Protein AF-A0A932X065-F1 (afdb_monomer_lite)

Secondary structure (DSSP, 8-state):
------THHHHHTTTT-PPPPPPS-S----------HHHHHHHHHHHHHHTS-SS-HHHHHHHHHHHHTT-----HHHHHHHHHHTT--

pLDDT: mean 72.77, std 19.65, range [36.94, 95.0]

Sequence (89 aa):
MRIENNPIFRILAQRLRGPRPANPASPVAADEVQLSDRAETLRKAKEAYAALPEVREERIAPLKKQIEEGRYQIPERELARRLLDSGEE

Foldseek 3Di:
DDDDDDCPVVVVPPPPDDDDDDDPPDPPPPPPPPCDPVNVVVVVVVVVVVPDDPDDVVVVVVQVVCVVVVNDDDDVVVVVVVVVVVVPD

Radius of gyration: 27.52 Å; chains: 1; bounding box: 45×33×73 Å

Structure (mmCIF, N/CA/C/O backbone):
data_AF-A0A932X065-F1
#
_entry.id   AF-A0A932X065-F1
#
loop_
_atom_site.group_PDB
_atom_site.id
_atom_site.type_symbol
_atom_site.label_atom_id
_atom_site.label_alt_id
_atom_site.label_comp_id
_atom_site.label_asym_id
_atom_site.label_entity_id
_atom_site.label_seq_id
_atom_site.pdbx_PDB_ins_code
_atom_site.Cartn_x
_atom_site.Cartn_y
_atom_site.Cartn_z
_atom_site.occupancy
_atom_site.B_iso_or_equiv
_atom_site.auth_seq_id
_atom_site.auth_comp_id
_atom_site.auth_asym_id
_atom_site.auth_atom_id
_atom_site.pdbx_PDB_model_num
ATOM 1 N N . MET A 1 1 ? 25.491 26.384 -15.174 1.00 36.97 1 MET A N 1
ATOM 2 C CA . MET A 1 1 ? 24.576 25.372 -15.745 1.00 36.97 1 MET A CA 1
ATOM 3 C C . MET A 1 1 ? 24.709 25.425 -17.261 1.00 36.97 1 MET A C 1
ATOM 5 O O . MET A 1 1 ? 24.273 26.397 -17.860 1.00 36.97 1 MET A O 1
ATOM 9 N N . ARG A 1 2 ? 25.430 24.470 -17.859 1.00 36.94 2 ARG A N 1
ATOM 10 C CA . ARG A 1 2 ? 25.612 24.354 -19.314 1.00 36.94 2 ARG A CA 1
ATOM 11 C C . ARG A 1 2 ? 24.584 23.347 -19.819 1.00 36.94 2 ARG A C 1
ATOM 13 O O . ARG A 1 2 ? 24.554 22.229 -19.322 1.00 36.94 2 ARG A O 1
ATOM 20 N N . ILE A 1 3 ? 23.718 23.768 -20.732 1.00 47.62 3 ILE A N 1
ATOM 21 C CA . ILE A 1 3 ? 22.743 22.881 -21.367 1.00 47.62 3 ILE A CA 1
ATOM 22 C C . ILE A 1 3 ? 23.469 22.256 -22.555 1.00 47.62 3 ILE A C 1
ATOM 24 O O . ILE A 1 3 ? 23.742 22.923 -23.552 1.00 47.62 3 ILE A O 1
ATOM 28 N N . GLU A 1 4 ? 23.896 21.013 -22.378 1.00 53.34 4 GLU A N 1
ATOM 29 C CA . GLU A 1 4 ? 24.598 20.240 -23.393 1.00 53.34 4 GLU A CA 1
ATOM 30 C C . GLU A 1 4 ? 23.6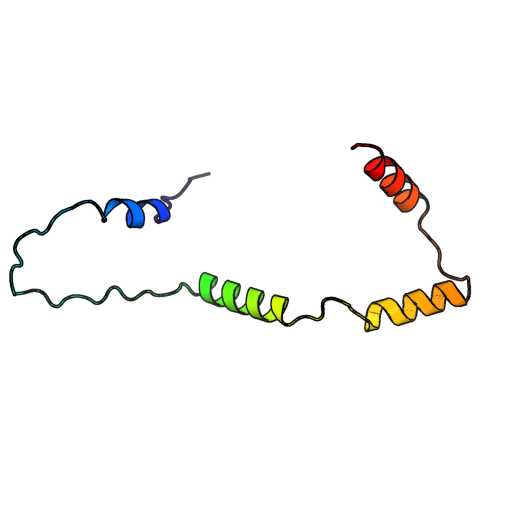34 19.826 -24.511 1.00 53.34 4 GLU A C 1
ATOM 32 O O . GLU A 1 4 ? 22.463 19.516 -24.284 1.00 53.34 4 GLU A O 1
ATOM 37 N N . ASN A 1 5 ? 24.152 19.878 -25.737 1.00 46.03 5 ASN A N 1
ATOM 38 C CA . ASN A 1 5 ? 23.478 19.568 -26.993 1.00 46.03 5 ASN A CA 1
ATOM 39 C C . ASN A 1 5 ? 22.674 18.261 -26.919 1.00 46.03 5 ASN A C 1
ATOM 41 O O . ASN A 1 5 ? 23.245 17.172 -26.937 1.00 46.03 5 ASN A O 1
ATOM 45 N N . ASN A 1 6 ? 21.346 18.377 -26.904 1.00 46.28 6 ASN A N 1
ATOM 46 C CA . ASN A 1 6 ? 20.426 17.246 -26.934 1.00 46.28 6 ASN A CA 1
ATOM 47 C C . ASN A 1 6 ? 20.295 16.696 -28.378 1.00 46.28 6 ASN A C 1
ATOM 49 O O . ASN A 1 6 ? 19.756 17.391 -29.245 1.00 46.28 6 ASN A O 1
ATOM 53 N N . PRO A 1 7 ? 20.757 15.463 -28.671 1.00 52.94 7 PRO A N 1
ATOM 54 C CA . PRO A 1 7 ? 20.779 14.904 -30.024 1.00 52.94 7 PRO A CA 1
ATOM 55 C C . PRO A 1 7 ? 19.407 14.433 -30.531 1.00 52.94 7 PRO A C 1
ATOM 57 O O . PRO A 1 7 ? 19.301 14.064 -31.702 1.00 52.94 7 PRO A O 1
ATOM 60 N N . ILE A 1 8 ? 18.352 14.477 -29.703 1.00 49.44 8 ILE A N 1
ATOM 61 C CA . ILE A 1 8 ? 16.997 14.028 -30.075 1.00 49.44 8 ILE A CA 1
ATOM 62 C C . ILE A 1 8 ? 16.491 14.746 -31.339 1.00 49.44 8 ILE A C 1
ATOM 64 O O . ILE A 1 8 ? 15.837 14.137 -32.184 1.00 49.44 8 ILE A O 1
ATOM 68 N N . PHE A 1 9 ? 16.871 16.010 -31.542 1.00 48.53 9 PHE A N 1
ATOM 69 C CA . PHE A 1 9 ? 16.444 16.787 -32.709 1.00 48.53 9 PHE A CA 1
ATOM 70 C C . PHE A 1 9 ? 17.169 16.430 -34.017 1.00 48.53 9 PHE A C 1
ATOM 72 O O . PHE A 1 9 ? 16.719 16.838 -35.088 1.00 48.53 9 PHE A O 1
ATOM 79 N N . ARG A 1 10 ? 18.269 15.660 -33.984 1.00 49.53 10 ARG A N 1
ATOM 80 C CA . ARG A 1 10 ? 19.037 15.339 -35.201 1.00 49.53 10 ARG A CA 1
ATOM 81 C C . ARG A 1 10 ? 18.383 14.236 -36.036 1.00 49.53 10 ARG A C 1
ATOM 83 O O . ARG A 1 10 ? 18.438 14.304 -37.261 1.00 49.53 10 ARG A O 1
ATOM 90 N N . ILE A 1 11 ? 17.705 13.285 -35.390 1.00 53.19 11 ILE A N 1
ATOM 91 C CA . ILE A 1 11 ? 17.028 12.163 -36.065 1.00 53.19 11 ILE A CA 1
ATOM 92 C C . ILE A 1 11 ? 15.858 12.668 -36.932 1.00 53.19 11 ILE A C 1
ATOM 94 O O . ILE A 1 11 ? 15.584 12.119 -37.997 1.00 53.19 11 ILE A O 1
ATOM 98 N N . LEU A 1 12 ? 15.215 13.778 -36.547 1.00 48.69 12 LEU A N 1
ATOM 99 C CA . LEU A 1 12 ? 14.077 14.325 -37.292 1.00 48.69 12 LEU A CA 1
ATOM 100 C C . LEU A 1 12 ? 14.487 15.049 -38.593 1.00 48.69 12 LEU A C 1
ATOM 102 O O . LEU A 1 12 ? 13.700 15.120 -39.535 1.00 48.69 12 LEU A O 1
ATOM 106 N N . ALA A 1 13 ? 15.726 15.542 -38.696 1.00 47.72 13 ALA A N 1
ATOM 107 C CA . ALA A 1 13 ? 16.182 16.366 -39.824 1.00 47.72 13 ALA A CA 1
ATOM 108 C C . ALA A 1 13 ? 16.683 15.570 -41.049 1.00 47.72 13 ALA A C 1
ATOM 110 O O . ALA A 1 13 ? 17.050 16.163 -42.069 1.00 47.72 13 ALA A O 1
ATOM 111 N N . GLN A 1 14 ? 16.729 14.236 -40.971 1.00 54.25 14 GLN A N 1
ATOM 112 C CA . GLN A 1 14 ? 17.308 13.397 -42.028 1.00 54.25 14 GLN A CA 1
ATOM 113 C C . GLN A 1 14 ? 16.278 12.852 -43.029 1.00 54.25 14 GLN A C 1
ATOM 115 O O . GLN A 1 14 ? 16.657 12.418 -44.112 1.00 54.25 14 GLN A O 1
AT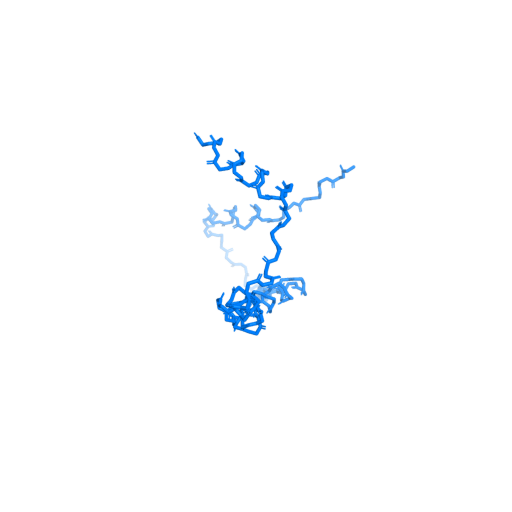OM 120 N N . ARG A 1 15 ? 14.973 12.963 -42.737 1.00 54.44 15 ARG A N 1
ATOM 121 C CA . ARG A 1 15 ? 13.899 12.402 -43.580 1.00 54.44 15 ARG A CA 1
ATOM 122 C C . ARG A 1 15 ? 13.571 13.214 -44.846 1.00 54.44 15 ARG A C 1
ATOM 124 O O . ARG A 1 15 ? 12.792 12.748 -45.666 1.00 54.44 15 ARG A O 1
ATOM 131 N N . LEU A 1 16 ? 14.155 14.404 -45.033 1.00 52.84 16 LEU A N 1
ATOM 132 C CA . LEU A 1 16 ? 13.828 15.306 -46.155 1.00 52.84 16 LEU A CA 1
ATOM 133 C C . LEU A 1 16 ? 14.935 15.468 -47.212 1.00 52.84 16 LEU A C 1
ATOM 135 O O . LEU A 1 16 ? 14.809 16.312 -48.096 1.00 52.84 16 LEU A O 1
ATOM 139 N N . ARG A 1 17 ? 16.023 14.689 -47.167 1.00 51.75 17 ARG A N 1
ATOM 140 C CA . ARG A 1 17 ? 17.055 14.739 -48.218 1.00 51.75 17 ARG A CA 1
ATOM 141 C C . ARG A 1 17 ? 16.902 13.561 -49.176 1.00 51.75 17 ARG A C 1
ATOM 143 O O . ARG A 1 17 ? 17.167 12.424 -48.809 1.00 51.75 17 ARG A O 1
ATOM 150 N N . GLY A 1 18 ? 16.450 13.875 -50.392 1.00 53.09 18 GLY A N 1
ATOM 151 C CA . GLY A 1 18 ? 16.317 12.940 -51.510 1.00 53.09 18 GLY A CA 1
ATOM 152 C C . GLY A 1 18 ? 17.635 12.250 -51.899 1.00 53.09 18 GLY A C 1
ATOM 153 O O . GLY A 1 18 ? 18.708 12.621 -51.409 1.00 53.09 18 GLY A O 1
ATOM 154 N N . PRO A 1 19 ? 17.563 11.229 -52.769 1.00 48.34 19 PRO A N 1
ATOM 155 C CA . PRO A 1 19 ? 18.672 10.318 -53.017 1.00 48.34 19 PRO A CA 1
ATOM 156 C C . PRO A 1 19 ? 19.830 11.040 -53.715 1.00 48.34 19 PRO A C 1
ATOM 158 O O . PRO A 1 19 ? 19.660 11.638 -54.776 1.00 48.34 19 PRO A O 1
ATOM 161 N N . ARG A 1 20 ? 21.025 10.976 -53.120 1.00 51.22 20 ARG A N 1
ATOM 162 C CA . ARG A 1 20 ? 22.290 11.314 -53.789 1.00 51.22 20 ARG A CA 1
ATOM 163 C C . ARG A 1 20 ? 22.883 10.035 -54.394 1.00 51.22 20 ARG A C 1
ATOM 165 O O . ARG A 1 20 ? 22.764 8.986 -53.761 1.00 51.22 20 ARG A O 1
ATOM 172 N N . PR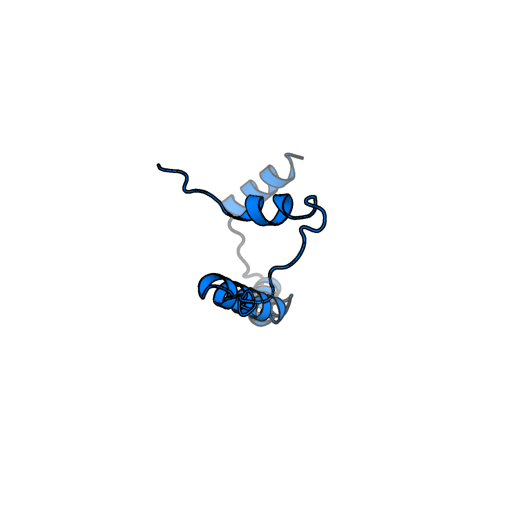O A 1 21 ? 23.511 10.097 -55.581 1.00 43.56 21 PRO A N 1
ATOM 173 C CA . PRO A 1 21 ? 24.076 8.919 -56.232 1.00 43.56 21 PRO A CA 1
ATOM 174 C C . PRO A 1 21 ? 25.187 8.297 -55.373 1.00 43.56 21 PRO A C 1
ATOM 176 O O . PRO A 1 21 ? 26.065 8.996 -54.866 1.00 43.56 21 PRO A O 1
ATOM 179 N N . ALA A 1 22 ? 25.103 6.979 -55.187 1.00 45.00 22 ALA A N 1
ATOM 180 C CA . ALA A 1 22 ? 25.984 6.192 -54.335 1.00 45.00 22 ALA A CA 1
ATOM 181 C C . ALA A 1 22 ? 27.355 5.961 -54.996 1.00 45.00 22 ALA A C 1
ATOM 183 O O . ALA A 1 22 ? 27.436 5.481 -56.125 1.00 45.00 22 ALA A O 1
ATOM 184 N N . ASN A 1 23 ? 28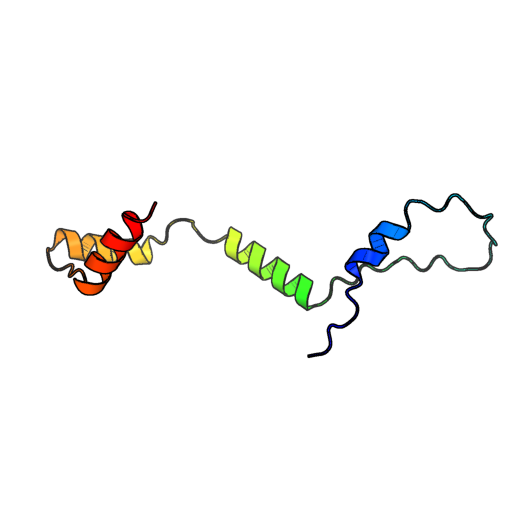.429 6.268 -54.267 1.00 49.25 23 ASN A N 1
ATOM 185 C CA . ASN A 1 23 ? 29.796 5.859 -54.590 1.00 49.25 23 ASN A CA 1
ATOM 186 C C . ASN A 1 23 ? 30.038 4.458 -53.976 1.00 49.25 23 ASN A C 1
ATOM 188 O O . ASN A 1 23 ? 29.849 4.319 -52.766 1.00 49.25 23 ASN A O 1
ATOM 192 N N . PRO A 1 24 ? 30.425 3.415 -54.736 1.00 44.94 24 PRO A N 1
ATOM 193 C CA . PRO A 1 24 ? 30.371 2.019 -54.277 1.00 44.94 24 PRO A CA 1
ATOM 194 C C . PRO A 1 24 ? 31.555 1.566 -53.395 1.00 44.94 24 PRO A C 1
ATOM 196 O O . PRO A 1 24 ? 31.865 0.380 -53.347 1.00 44.94 24 PRO A O 1
ATOM 199 N N . ALA A 1 25 ? 32.226 2.472 -52.681 1.00 49.50 25 ALA A N 1
ATOM 200 C CA . ALA A 1 25 ? 33.449 2.160 -51.930 1.00 49.50 25 ALA A CA 1
ATOM 201 C C . ALA A 1 25 ? 33.396 2.607 -50.462 1.00 49.50 25 ALA A C 1
ATOM 203 O O . ALA A 1 25 ? 34.331 3.214 -49.941 1.00 49.50 25 ALA A O 1
ATOM 204 N N . SER A 1 26 ? 32.296 2.338 -49.764 1.00 46.47 26 SER A N 1
ATOM 205 C CA . SER A 1 26 ? 32.258 2.497 -48.309 1.00 46.47 26 SER A CA 1
ATOM 206 C C . SER A 1 26 ? 31.424 1.376 -47.698 1.00 46.47 26 SER A C 1
ATOM 208 O O . SER A 1 26 ? 30.268 1.221 -48.099 1.00 46.47 26 SER A O 1
ATOM 210 N N . PRO A 1 27 ? 31.977 0.572 -46.769 1.0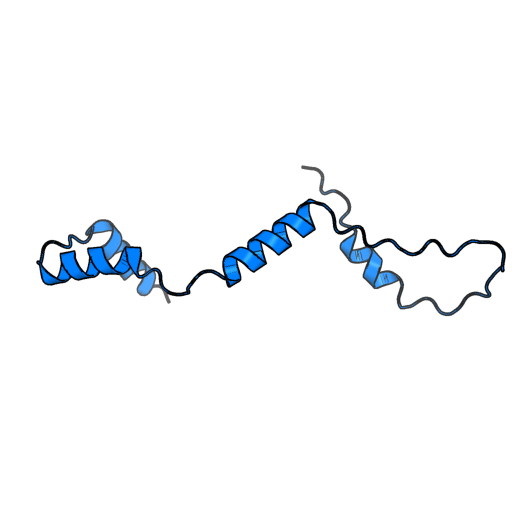0 48.25 27 PRO A N 1
ATOM 211 C CA . PRO A 1 27 ? 31.165 -0.370 -46.022 1.00 48.25 27 PRO A CA 1
ATOM 212 C C . PRO A 1 27 ? 30.091 0.442 -45.304 1.00 48.25 27 PRO A C 1
ATOM 214 O O . PRO A 1 27 ? 30.395 1.412 -44.607 1.00 48.25 27 PRO A O 1
ATOM 217 N N . VAL A 1 28 ? 28.830 0.088 -45.547 1.00 52.84 28 VAL A N 1
ATOM 218 C CA . VAL A 1 28 ? 27.687 0.642 -44.828 1.00 52.84 28 VAL A CA 1
ATOM 219 C C . VAL A 1 28 ? 27.889 0.236 -43.376 1.00 52.84 28 VAL A C 1
ATOM 221 O O . VAL A 1 28 ? 27.612 -0.902 -43.004 1.00 52.84 28 VAL A O 1
ATOM 224 N N . ALA A 1 29 ? 28.468 1.137 -42.582 1.00 53.81 29 ALA A N 1
ATOM 225 C CA . ALA A 1 29 ? 28.488 1.003 -41.141 1.00 53.81 29 ALA A CA 1
ATOM 226 C C . ALA A 1 29 ? 27.021 0.905 -40.728 1.00 53.81 29 ALA A C 1
ATOM 228 O O . ALA A 1 29 ? 26.259 1.857 -40.895 1.00 53.81 29 ALA A O 1
ATOM 229 N N . ALA A 1 30 ? 26.602 -0.292 -40.324 1.00 49.91 30 ALA A N 1
ATOM 230 C CA . ALA A 1 30 ? 25.299 -0.479 -39.728 1.00 49.91 30 ALA A CA 1
ATOM 231 C C . ALA A 1 30 ? 25.245 0.471 -38.530 1.00 49.91 30 ALA A C 1
ATOM 233 O O . ALA A 1 30 ? 26.120 0.402 -37.667 1.00 49.91 30 ALA A O 1
ATOM 234 N N . ASP A 1 31 ? 24.279 1.391 -38.525 1.00 52.19 31 ASP A N 1
ATOM 235 C CA . ASP A 1 31 ? 24.005 2.237 -37.370 1.00 52.19 31 ASP A CA 1
ATOM 236 C C . ASP A 1 31 ? 23.654 1.304 -36.207 1.00 52.19 31 ASP A C 1
ATOM 238 O O . ASP A 1 31 ? 22.536 0.800 -36.083 1.00 52.19 31 ASP A O 1
ATOM 242 N N . GLU A 1 32 ? 24.656 0.994 -35.393 1.00 54.03 32 GLU A N 1
ATOM 243 C CA . GLU A 1 32 ? 24.499 0.175 -34.211 1.00 54.03 32 GLU A CA 1
ATOM 244 C C . GLU A 1 32 ? 23.716 1.012 -33.202 1.00 54.03 32 GLU A C 1
ATOM 246 O O . GLU A 1 32 ? 24.209 1.996 -32.647 1.00 54.03 32 GLU A O 1
ATOM 251 N N . VAL A 1 33 ? 22.451 0.651 -32.998 1.00 58.25 33 VAL A N 1
ATOM 252 C CA . VAL A 1 33 ? 21.608 1.235 -31.955 1.00 58.25 33 VAL A CA 1
ATOM 253 C C . VAL A 1 33 ? 22.119 0.710 -30.615 1.00 58.25 33 VAL A C 1
ATOM 255 O O . VAL A 1 33 ? 21.548 -0.205 -30.025 1.00 58.25 33 VAL A O 1
ATOM 258 N N . GLN A 1 34 ? 23.232 1.265 -30.141 1.00 56.09 34 GLN A N 1
ATOM 259 C CA . GLN A 1 34 ? 23.737 1.001 -28.803 1.00 56.09 34 GLN A CA 1
ATOM 260 C C . GLN A 1 34 ? 22.802 1.709 -27.818 1.00 56.09 34 GLN A C 1
ATOM 262 O O . GLN A 1 34 ? 22.911 2.908 -27.548 1.00 56.09 34 GLN A O 1
ATOM 267 N N . LEU A 1 35 ? 21.798 0.969 -27.342 1.00 61.12 35 LEU A N 1
ATOM 268 C CA . LEU A 1 35 ? 20.949 1.375 -26.234 1.00 61.12 35 LEU A CA 1
ATOM 269 C C . LEU A 1 35 ? 21.883 1.619 -25.043 1.00 61.12 35 LEU A C 1
ATOM 271 O O . LEU A 1 35 ? 22.447 0.669 -24.513 1.00 61.12 35 LEU A O 1
ATOM 275 N N . SER A 1 36 ? 22.108 2.883 -24.676 1.00 74.19 36 SER A N 1
ATOM 276 C CA . SER A 1 36 ? 23.023 3.216 -23.578 1.00 74.19 36 SER A CA 1
ATOM 277 C C . SER A 1 36 ? 22.657 2.438 -22.310 1.00 74.19 36 SER A C 1
ATOM 279 O O . SER A 1 36 ? 21.476 2.181 -22.066 1.00 74.19 36 SER A O 1
ATOM 281 N N . ASP A 1 37 ? 23.635 2.117 -21.460 1.00 75.19 37 ASP A N 1
ATOM 282 C CA . ASP A 1 37 ? 23.415 1.359 -20.212 1.00 75.19 37 ASP A CA 1
ATOM 283 C C . ASP A 1 37 ? 22.269 1.942 -19.358 1.00 75.19 37 ASP A C 1
ATOM 285 O O . ASP A 1 37 ? 21.489 1.243 -18.701 1.00 75.19 37 ASP A O 1
ATOM 289 N N . ARG A 1 38 ? 22.095 3.267 -19.412 1.00 76.69 38 ARG A N 1
ATOM 290 C CA . ARG A 1 38 ? 20.998 3.979 -18.749 1.00 76.69 38 ARG A CA 1
ATOM 291 C C . ARG A 1 38 ? 19.619 3.662 -19.342 1.00 76.69 38 ARG A C 1
ATOM 293 O O . ARG A 1 38 ? 18.634 3.593 -18.611 1.00 76.69 38 ARG A O 1
ATOM 300 N N . ALA A 1 39 ? 19.517 3.508 -20.655 1.00 83.19 39 ALA A N 1
ATOM 301 C CA . ALA A 1 39 ? 18.268 3.145 -21.310 1.00 83.19 39 ALA A CA 1
ATOM 302 C C . ALA A 1 39 ? 17.912 1.669 -21.058 1.00 83.19 39 ALA A C 1
ATOM 304 O O . ALA A 1 39 ? 16.737 1.358 -20.855 1.00 83.19 39 ALA A O 1
ATOM 305 N N . GLU A 1 40 ? 18.905 0.780 -20.963 1.00 84.50 40 GLU A N 1
ATOM 306 C CA . GLU A 1 40 ? 18.675 -0.613 -20.571 1.00 84.50 40 GLU A CA 1
ATOM 307 C C . GLU A 1 40 ? 18.186 -0.728 -19.117 1.00 84.50 40 GLU A C 1
ATOM 309 O O . GLU A 1 40 ? 17.197 -1.413 -18.844 1.00 84.50 40 GLU A O 1
ATOM 314 N N . THR A 1 41 ? 18.820 -0.015 -18.181 1.00 86.50 41 THR A N 1
ATOM 315 C CA . THR A 1 41 ? 18.395 -0.004 -16.768 1.00 86.50 41 THR A CA 1
ATOM 316 C C . THR A 1 41 ? 16.989 0.568 -16.596 1.00 86.50 41 THR A C 1
ATOM 318 O O . THR A 1 41 ? 16.181 -0.002 -15.862 1.00 86.50 41 THR A O 1
ATOM 321 N N . LEU A 1 42 ? 16.647 1.638 -17.321 1.00 89.31 42 LEU A N 1
ATOM 322 C CA . LEU A 1 42 ? 15.299 2.207 -17.305 1.00 89.31 42 LEU A CA 1
ATOM 323 C C . LEU A 1 42 ? 14.254 1.235 -17.875 1.00 89.31 42 LEU A C 1
ATOM 325 O O . LEU A 1 42 ? 13.153 1.146 -17.333 1.00 89.31 42 LEU A O 1
ATOM 329 N N . ARG A 1 43 ? 14.581 0.496 -18.945 1.00 87.88 43 ARG A N 1
ATOM 330 C CA . ARG A 1 43 ? 13.687 -0.527 -19.506 1.00 87.88 43 ARG A CA 1
ATOM 331 C C . ARG A 1 43 ? 13.420 -1.635 -18.486 1.00 87.88 43 ARG A C 1
ATOM 333 O O . ARG A 1 43 ? 12.259 -1.901 -18.191 1.00 87.88 43 ARG A O 1
ATOM 340 N N . LYS A 1 44 ? 14.474 -2.192 -17.881 1.00 89.44 44 LYS A N 1
ATOM 341 C CA . LYS A 1 44 ? 14.359 -3.225 -16.836 1.00 89.44 44 LYS A CA 1
ATOM 342 C C . LYS A 1 44 ? 13.540 -2.738 -15.636 1.00 89.44 44 LYS A C 1
ATOM 344 O O . LYS A 1 44 ? 12.692 -3.467 -15.136 1.00 89.44 44 LYS A O 1
ATOM 349 N N . ALA A 1 45 ? 13.744 -1.493 -15.200 1.00 90.62 45 ALA A N 1
ATOM 350 C CA . ALA A 1 45 ? 12.970 -0.901 -14.109 1.00 90.62 45 ALA A CA 1
ATOM 351 C C . ALA A 1 45 ? 11.478 -0.753 -14.455 1.00 90.62 45 ALA A C 1
ATOM 353 O O . ALA A 1 45 ? 10.626 -1.027 -13.612 1.00 90.62 45 ALA A O 1
ATOM 354 N N . LYS A 1 46 ? 11.148 -0.356 -15.692 1.00 90.12 46 LYS A N 1
ATOM 355 C CA . LYS A 1 46 ? 9.759 -0.271 -16.171 1.00 90.12 46 LYS A CA 1
ATOM 356 C C . LYS A 1 46 ? 9.089 -1.639 -16.256 1.00 90.12 46 LYS A C 1
ATOM 358 O O . LYS A 1 46 ? 7.947 -1.768 -15.835 1.00 90.12 46 LYS A O 1
ATOM 363 N N . GLU A 1 47 ? 9.792 -2.640 -16.778 1.00 91.12 47 GL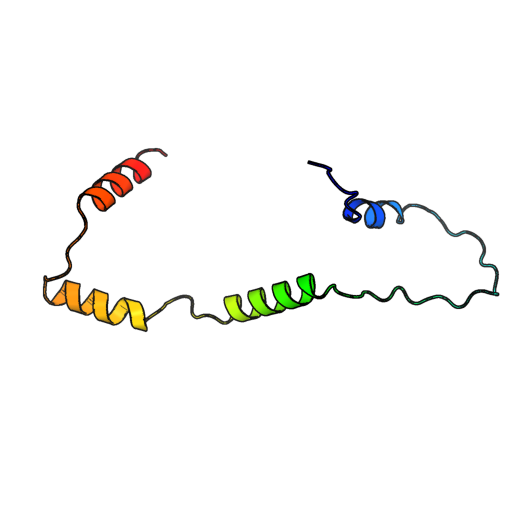U A N 1
ATOM 364 C CA . GLU A 1 47 ? 9.302 -4.021 -16.855 1.00 91.12 47 GLU A CA 1
ATOM 365 C C . GLU A 1 47 ? 9.041 -4.589 -15.454 1.00 91.12 47 GLU A C 1
ATOM 367 O O . GLU A 1 47 ? 7.961 -5.114 -15.193 1.00 91.12 47 GLU A O 1
ATOM 372 N N . ALA A 1 48 ? 9.984 -4.401 -14.525 1.00 88.56 48 ALA A N 1
ATOM 373 C CA . ALA A 1 48 ? 9.823 -4.818 -13.136 1.00 88.56 48 ALA A CA 1
ATOM 374 C C . ALA A 1 48 ? 8.651 -4.101 -12.449 1.00 88.56 48 ALA A C 1
ATOM 376 O O . ALA A 1 48 ? 7.898 -4.737 -11.722 1.00 88.56 48 ALA A O 1
ATOM 377 N N . TYR A 1 49 ? 8.471 -2.800 -12.700 1.00 88.06 49 TYR A N 1
ATOM 378 C CA . TYR A 1 49 ? 7.342 -2.034 -12.172 1.00 88.06 49 TYR A CA 1
ATOM 379 C C . TYR A 1 49 ? 5.998 -2.519 -12.728 1.00 88.06 49 TYR A C 1
ATOM 381 O O . TYR A 1 49 ? 5.048 -2.663 -11.969 1.00 88.06 49 TYR A O 1
ATOM 389 N N . ALA A 1 50 ? 5.920 -2.809 -14.029 1.00 86.75 50 ALA A N 1
ATOM 390 C CA . ALA A 1 50 ? 4.705 -3.317 -14.665 1.00 86.75 50 ALA A CA 1
ATOM 391 C C . ALA A 1 50 ? 4.325 -4.730 -14.190 1.00 86.75 50 ALA A C 1
ATOM 393 O O . ALA A 1 50 ? 3.154 -5.092 -14.221 1.00 86.75 50 ALA A O 1
ATOM 394 N N . ALA A 1 51 ? 5.306 -5.520 -13.749 1.00 88.19 51 ALA A N 1
ATOM 395 C CA . ALA A 1 51 ? 5.082 -6.842 -13.173 1.00 88.19 51 ALA A CA 1
ATOM 396 C C . ALA A 1 51 ? 4.628 -6.800 -11.702 1.00 88.19 51 ALA A C 1
ATOM 398 O O . ALA A 1 51 ? 4.276 -7.844 -11.149 1.00 88.19 51 ALA A O 1
ATOM 399 N N . LEU A 1 52 ? 4.654 -5.632 -11.048 1.00 88.44 52 LEU A N 1
ATOM 400 C CA . LEU A 1 52 ? 4.162 -5.512 -9.680 1.00 88.44 52 LEU A CA 1
ATOM 401 C C . LEU A 1 52 ? 2.634 -5.633 -9.653 1.00 88.44 52 LEU A C 1
ATOM 403 O O . LEU A 1 52 ? 1.957 -5.099 -10.533 1.00 88.44 52 LEU A O 1
ATOM 407 N N . PRO A 1 53 ? 2.074 -6.287 -8.625 1.00 88.12 53 PRO A N 1
ATOM 408 C CA . PRO A 1 53 ? 0.636 -6.305 -8.442 1.00 88.12 53 PRO A CA 1
ATOM 409 C C . PRO A 1 53 ? 0.127 -4.884 -8.184 1.00 88.12 53 PRO A C 1
ATOM 411 O O . PRO A 1 53 ? 0.726 -4.118 -7.425 1.00 88.12 53 PRO A O 1
ATOM 414 N N . GLU A 1 54 ? -1.015 -4.553 -8.784 1.00 85.06 54 GLU A N 1
ATOM 415 C CA . GLU A 1 54 ? -1.702 -3.274 -8.565 1.00 85.06 54 GLU A CA 1
ATOM 416 C C . GLU A 1 54 ? -2.067 -3.087 -7.082 1.00 85.06 54 GLU A C 1
ATOM 418 O O . GLU A 1 54 ? -2.003 -1.986 -6.531 1.00 85.06 54 GLU A O 1
ATOM 423 N N . VAL A 1 55 ? -2.376 -4.198 -6.408 1.00 89.06 55 VAL A N 1
ATOM 424 C CA . VAL A 1 55 ? -2.791 -4.238 -5.009 1.00 89.06 55 VAL A CA 1
ATOM 425 C C . VAL A 1 55 ? -1.744 -4.962 -4.163 1.00 89.06 55 VAL A C 1
ATOM 427 O O . VAL A 1 55 ? -1.406 -6.116 -4.409 1.00 89.06 55 VAL A O 1
ATOM 430 N N . ARG A 1 56 ? -1.260 -4.285 -3.116 1.00 91.56 56 ARG A N 1
ATOM 431 C CA . ARG A 1 56 ? -0.330 -4.839 -2.115 1.00 91.56 56 ARG A CA 1
ATOM 432 C C . ARG A 1 56 ? -1.091 -5.419 -0.931 1.00 91.56 56 ARG A C 1
ATOM 434 O O . ARG A 1 56 ? -1.251 -4.754 0.099 1.00 91.56 56 ARG A O 1
ATOM 441 N N . GLU A 1 57 ? -1.610 -6.630 -1.095 1.00 90.69 57 GLU A N 1
ATOM 442 C CA . GLU A 1 57 ? -2.412 -7.306 -0.069 1.00 90.69 57 GLU A CA 1
ATOM 443 C C . GLU A 1 57 ? -1.686 -7.427 1.275 1.00 90.69 57 GLU A C 1
ATOM 445 O O . GLU A 1 57 ? -2.303 -7.246 2.325 1.00 90.69 57 GLU A O 1
ATOM 450 N N . GLU A 1 58 ? -0.366 -7.619 1.257 1.00 90.81 58 GLU A N 1
ATOM 451 C CA . GLU A 1 58 ? 0.470 -7.729 2.451 1.00 90.81 58 GLU A CA 1
ATOM 452 C C . GLU A 1 58 ? 0.453 -6.458 3.312 1.00 90.81 58 GLU A C 1
ATOM 454 O O . GLU A 1 58 ? 0.629 -6.516 4.529 1.00 90.81 58 GLU A O 1
ATOM 459 N N . ARG A 1 59 ? 0.199 -5.297 2.693 1.00 90.25 59 ARG A N 1
ATOM 460 C CA . ARG A 1 59 ? 0.033 -4.017 3.395 1.00 90.25 59 ARG A CA 1
ATOM 461 C C . ARG A 1 59 ? -1.406 -3.774 3.825 1.00 90.25 59 ARG A C 1
ATOM 463 O O . ARG A 1 59 ? -1.636 -3.125 4.839 1.00 90.25 59 ARG A O 1
ATOM 470 N N . ILE A 1 60 ? -2.371 -4.280 3.063 1.00 92.62 60 ILE A N 1
ATOM 471 C CA . ILE A 1 60 ? -3.797 -4.055 3.311 1.00 92.62 60 ILE A CA 1
ATOM 472 C C . ILE A 1 60 ? -4.305 -4.940 4.447 1.00 92.62 60 ILE A C 1
ATOM 474 O O . ILE A 1 60 ? -5.063 -4.463 5.286 1.00 92.62 60 ILE A O 1
ATOM 478 N N . ALA A 1 61 ? -3.882 -6.202 4.509 1.00 92.38 61 ALA A N 1
ATOM 479 C CA . ALA A 1 61 ? -4.303 -7.148 5.539 1.00 92.38 61 ALA A CA 1
ATOM 480 C C . ALA A 1 61 ? -4.121 -6.626 6.985 1.00 92.38 61 ALA A C 1
ATOM 482 O O . ALA A 1 61 ? -5.099 -6.641 7.739 1.00 92.38 61 ALA A O 1
ATOM 483 N N . PRO A 1 62 ? -2.945 -6.104 7.400 1.00 92.25 62 PRO A N 1
ATOM 484 C CA . PRO A 1 62 ? -2.787 -5.568 8.752 1.00 92.25 62 PRO A CA 1
ATOM 485 C C . PRO A 1 62 ? -3.623 -4.305 8.991 1.00 92.25 62 PRO A C 1
ATOM 487 O O . PRO A 1 62 ? -4.139 -4.127 10.091 1.00 92.25 62 PRO A O 1
ATOM 490 N N . LEU A 1 63 ? -3.797 -3.450 7.976 1.00 91.75 63 LEU A N 1
ATOM 491 C CA . LEU A 1 63 ? -4.630 -2.248 8.081 1.00 91.75 63 LEU A CA 1
ATOM 492 C C . LEU A 1 63 ? -6.109 -2.606 8.264 1.00 91.75 63 LEU A C 1
ATOM 494 O O . LEU A 1 63 ? -6.754 -2.071 9.160 1.00 91.75 63 LEU A O 1
ATOM 498 N N . LYS A 1 64 ? -6.632 -3.554 7.474 1.00 92.00 64 LYS A N 1
ATOM 499 C CA . LYS A 1 64 ? -8.003 -4.072 7.622 1.00 92.00 64 LYS A CA 1
ATOM 500 C C . LYS A 1 64 ? -8.236 -4.614 9.026 1.00 92.00 64 LYS A C 1
ATOM 502 O O . LYS A 1 64 ? -9.194 -4.216 9.677 1.00 92.00 64 LYS A O 1
ATOM 507 N N . LYS A 1 65 ? -7.305 -5.429 9.526 1.00 93.62 65 LYS A N 1
ATOM 508 C CA . LYS A 1 65 ? -7.374 -5.974 10.883 1.00 93.62 65 LYS A CA 1
ATOM 509 C C . LYS A 1 65 ? -7.418 -4.872 11.950 1.00 93.62 65 LYS A C 1
ATOM 511 O O . LYS A 1 65 ? -8.247 -4.922 12.848 1.00 93.62 65 LYS A O 1
ATOM 516 N N . GLN A 1 66 ? -6.570 -3.847 11.839 1.00 93.12 66 GLN A N 1
ATOM 517 C CA . GLN A 1 66 ? -6.581 -2.715 12.776 1.00 93.12 66 GLN A CA 1
ATOM 518 C C . GLN A 1 66 ? -7.907 -1.943 12.760 1.00 93.12 66 GLN A C 1
ATOM 520 O O . GLN A 1 66 ? -8.331 -1.453 13.808 1.00 93.12 66 GLN A O 1
ATOM 525 N N . ILE A 1 67 ? -8.545 -1.825 11.593 1.00 93.69 67 ILE A N 1
ATOM 526 C CA . ILE A 1 67 ? -9.853 -1.178 11.438 1.00 93.69 67 ILE A CA 1
ATOM 527 C C . ILE A 1 67 ? -10.947 -2.027 12.093 1.00 93.69 67 ILE A C 1
ATOM 529 O O . ILE A 1 67 ? -11.713 -1.498 12.893 1.00 93.69 67 ILE A O 1
ATOM 533 N N . GLU A 1 68 ? -10.990 -3.332 11.810 1.00 93.12 68 GLU A N 1
ATOM 534 C CA . GLU A 1 68 ? -11.951 -4.274 12.407 1.00 93.12 68 GLU A CA 1
ATOM 535 C C . GLU A 1 68 ? -11.846 -4.311 13.936 1.00 93.12 68 GLU A C 1
ATOM 537 O O . GLU A 1 68 ? -12.849 -4.349 14.643 1.00 93.12 68 GLU A O 1
ATOM 542 N N . GLU A 1 69 ? -10.624 -4.245 14.457 1.00 95.00 69 GLU A N 1
ATOM 543 C CA . GLU A 1 69 ? -10.350 -4.221 15.891 1.00 95.00 69 GLU A CA 1
ATOM 544 C C . GLU A 1 69 ? -10.560 -2.836 16.535 1.00 95.00 69 GLU A C 1
ATOM 546 O O . GLU A 1 69 ? -10.348 -2.686 17.739 1.00 95.00 69 GLU A O 1
ATOM 551 N N . GLY A 1 70 ? -10.922 -1.809 15.754 1.00 91.50 70 GLY A N 1
ATOM 552 C CA . GLY A 1 70 ? -11.151 -0.441 16.232 1.00 91.50 70 GLY A CA 1
ATOM 553 C C . GLY A 1 70 ? -9.894 0.288 16.720 1.00 91.50 70 GLY A C 1
ATOM 554 O O . GLY A 1 70 ? -9.995 1.300 17.409 1.00 91.50 70 GLY A O 1
ATOM 555 N N . ARG A 1 71 ? -8.697 -0.215 16.394 1.00 92.69 71 ARG A N 1
ATOM 556 C CA . ARG A 1 71 ? -7.403 0.353 16.826 1.00 92.69 71 ARG A CA 1
ATOM 557 C C . ARG A 1 71 ? -6.702 1.169 15.745 1.00 92.69 71 ARG A C 1
ATOM 559 O O . ARG A 1 71 ? -5.593 1.653 15.967 1.00 92.69 71 ARG A O 1
ATOM 566 N N . TYR A 1 72 ? -7.314 1.307 14.576 1.00 90.88 72 TYR A N 1
ATOM 567 C CA . TYR A 1 72 ? -6.784 2.144 13.514 1.00 90.88 72 TYR A CA 1
ATOM 568 C C . TYR A 1 72 ? -6.890 3.626 13.900 1.00 90.88 72 TYR A C 1
ATOM 570 O O . TYR A 1 72 ? -7.987 4.167 14.025 1.00 90.88 72 TYR A O 1
ATOM 578 N N . GLN A 1 73 ? -5.745 4.279 14.103 1.00 89.00 73 GLN A N 1
ATOM 579 C CA . GLN A 1 73 ? -5.673 5.696 14.457 1.00 89.00 73 GLN A CA 1
ATOM 580 C C . GLN A 1 73 ? -5.322 6.528 13.227 1.00 89.00 73 GLN A C 1
ATOM 582 O O . GLN A 1 73 ? -4.275 6.332 12.606 1.00 89.00 73 GLN A O 1
ATOM 587 N N . ILE A 1 74 ? -6.193 7.477 12.894 1.00 88.25 74 ILE A N 1
ATOM 588 C CA . ILE A 1 74 ? -5.970 8.415 11.797 1.00 88.25 74 ILE A CA 1
ATOM 589 C C . ILE A 1 74 ? -5.232 9.640 12.350 1.00 88.25 74 ILE A C 1
ATOM 591 O O . ILE A 1 74 ? -5.706 10.246 13.311 1.00 88.25 74 ILE A O 1
ATOM 595 N N . PRO A 1 75 ? -4.102 10.057 11.754 1.00 92.25 75 PRO A N 1
ATOM 596 C CA . PRO A 1 75 ? -3.458 11.310 12.122 1.00 92.25 75 PRO A CA 1
ATOM 597 C C . PRO A 1 75 ? -4.351 12.499 11.740 1.00 92.25 75 PRO A C 1
ATOM 599 O O . PRO A 1 75 ? -4.528 12.797 10.559 1.00 92.25 75 PRO A O 1
ATOM 602 N N . GLU A 1 76 ? -4.891 13.204 12.734 1.00 91.19 76 GLU A N 1
ATOM 603 C CA . GLU A 1 76 ? -5.869 14.290 12.533 1.00 91.19 76 GLU A CA 1
ATOM 604 C C . GLU A 1 76 ? -5.357 15.406 11.612 1.00 91.19 76 GLU A C 1
ATOM 606 O O . GLU A 1 76 ? -6.092 15.904 10.764 1.00 91.19 76 GLU A O 1
ATOM 611 N N . ARG A 1 77 ? -4.070 15.763 11.725 1.00 91.56 77 ARG A N 1
ATOM 612 C CA . ARG A 1 77 ? -3.438 16.780 10.867 1.00 91.56 77 ARG A CA 1
ATOM 613 C C . ARG A 1 77 ? -3.425 16.383 9.392 1.00 91.56 77 ARG A C 1
ATOM 615 O O . ARG A 1 77 ? -3.696 17.217 8.535 1.00 91.56 77 ARG A O 1
ATOM 622 N N . GLU A 1 78 ? -3.123 15.120 9.105 1.00 90.56 78 GLU A N 1
ATOM 623 C CA . GLU A 1 78 ? -3.110 14.606 7.731 1.00 90.56 78 GLU A CA 1
ATOM 624 C C . GLU A 1 78 ? -4.531 14.489 7.177 1.00 90.56 78 GLU A C 1
ATOM 626 O O . GLU A 1 78 ? -4.758 14.770 6.002 1.00 90.56 78 GLU A O 1
ATOM 631 N N . LEU A 1 79 ? -5.500 14.128 8.025 1.00 91.25 79 LEU A N 1
ATOM 632 C CA . LEU A 1 79 ? -6.913 14.107 7.653 1.00 91.25 79 LEU A CA 1
ATOM 633 C C . LEU A 1 79 ? -7.414 15.508 7.285 1.00 91.25 79 LEU A C 1
ATOM 635 O O . LEU A 1 79 ? -7.985 15.683 6.213 1.00 91.25 79 LEU A O 1
ATOM 639 N N . ALA A 1 80 ? -7.162 16.502 8.140 1.00 91.88 80 ALA A N 1
ATOM 640 C CA . ALA A 1 80 ? -7.551 17.887 7.891 1.00 91.88 80 ALA A CA 1
ATOM 641 C C . ALA A 1 80 ? -6.911 18.431 6.607 1.00 91.88 80 ALA A C 1
ATOM 643 O O . ALA A 1 80 ? -7.606 19.005 5.774 1.00 91.88 80 ALA A O 1
ATOM 644 N N . ARG A 1 81 ? -5.610 18.183 6.405 1.00 92.62 81 ARG A N 1
ATOM 645 C CA . ARG A 1 81 ? -4.911 18.559 5.173 1.00 92.62 81 ARG A CA 1
ATOM 646 C C . ARG A 1 81 ? -5.566 17.948 3.932 1.00 92.62 81 ARG A C 1
ATOM 648 O O . ARG A 1 81 ? -5.857 18.672 2.994 1.00 92.62 81 ARG A O 1
ATOM 655 N N . ARG A 1 82 ? -5.851 16.641 3.942 1.00 90.88 82 ARG A N 1
ATOM 656 C CA . ARG A 1 82 ? -6.494 15.954 2.808 1.00 90.88 82 ARG A CA 1
ATOM 657 C C . ARG A 1 82 ? -7.885 16.492 2.488 1.00 90.88 82 ARG A C 1
ATOM 659 O O . ARG A 1 82 ? -8.234 16.561 1.318 1.00 90.88 82 ARG A O 1
ATOM 666 N N . LEU A 1 83 ? -8.665 16.842 3.511 1.00 89.56 83 LEU A N 1
ATOM 667 C CA . LEU A 1 83 ? -9.997 17.421 3.329 1.00 89.56 83 LEU A CA 1
ATOM 668 C C . LEU A 1 83 ? -9.928 18.797 2.656 1.00 89.56 83 LEU A C 1
ATOM 670 O O . LEU A 1 83 ? -10.724 19.069 1.762 1.00 89.56 83 LEU A O 1
ATOM 674 N N . LEU A 1 84 ? -8.967 19.633 3.057 1.00 91.88 84 LEU A N 1
ATOM 675 C CA . LEU A 1 84 ? -8.747 20.948 2.453 1.00 91.88 84 LEU A CA 1
ATOM 676 C C . LEU A 1 84 ? -8.219 20.829 1.018 1.00 91.88 84 LEU A C 1
ATOM 678 O O . LEU A 1 84 ? -8.781 21.455 0.129 1.00 91.88 84 LEU A O 1
ATOM 682 N N . ASP A 1 85 ? -7.232 19.958 0.782 1.00 89.31 85 ASP A N 1
ATOM 683 C CA . ASP A 1 85 ? -6.688 19.699 -0.559 1.00 89.31 85 ASP A CA 1
ATOM 684 C C . ASP A 1 85 ? -7.781 19.186 -1.524 1.00 89.31 85 ASP A C 1
ATOM 686 O O . ASP A 1 85 ? -7.757 19.500 -2.707 1.00 89.31 85 ASP A O 1
ATOM 690 N N . SER A 1 86 ? -8.767 18.417 -1.034 1.00 77.50 86 SER A N 1
ATOM 691 C CA . SER A 1 86 ? -9.895 17.927 -1.848 1.00 77.50 86 SER A CA 1
ATOM 692 C C . SER A 1 86 ? -11.005 18.953 -2.109 1.00 77.50 86 SER A C 1
ATOM 694 O O . SER A 1 86 ? -11.926 18.663 -2.866 1.00 77.50 86 SER A O 1
ATOM 696 N N . GLY A 1 87 ? -10.962 20.114 -1.448 1.00 67.88 87 GLY A N 1
ATOM 697 C CA . GLY A 1 87 ? -11.921 21.207 -1.634 1.00 67.88 87 GLY A CA 1
ATOM 698 C C . GLY A 1 87 ? -11.434 22.313 -2.575 1.00 67.88 87 GLY A C 1
ATOM 699 O O . GLY A 1 87 ? -12.221 23.195 -2.907 1.00 67.88 87 GLY A O 1
ATOM 700 N N . GLU A 1 88 ? -10.163 22.276 -2.989 1.00 58.81 88 GLU A N 1
ATOM 701 C CA . GLU A 1 88 ? -9.550 23.210 -3.945 1.00 58.81 88 GLU A CA 1
ATOM 702 C C . GLU A 1 88 ? -9.552 22.641 -5.381 1.00 58.81 88 GLU A C 1
ATOM 704 O O . GLU A 1 88 ? -8.512 22.582 -6.039 1.00 58.81 88 GLU A O 1
ATOM 709 N N . GLU A 1 89 ? -10.725 22.216 -5.866 1.00 54.72 89 GLU A N 1
ATOM 710 C CA . GLU A 1 89 ? -10.995 21.970 -7.298 1.00 54.72 89 GLU A CA 1
ATOM 711 C C . GLU A 1 89 ? -11.893 23.060 -7.899 1.00 54.72 89 GLU A C 1
ATOM 713 O O . GLU A 1 89 ? -12.899 23.440 -7.253 1.00 54.72 89 GLU A O 1
#